Protein AF-A0A7V1HY97-F1 (afdb_monomer_lite)

Radius of gyration: 21.31 Å; chains: 1; bounding box: 61×44×51 Å

Secondary structure (DSSP, 8-state):
-HHHHHHHHHHHHHHHH--TT-HHHHHHHHHHHHHHHHHHHHHHHTTTS--------TTHHHHHHHHIIIIIIIHHHHHHHHHTTS-HHHHHHHHHHHHHHHHHHHHHHT--TTSS-HHHHHHHHHHHHHHHHHHHHHHHHHHHHHHHHHHTT-

Sequence (154 aa):
MGAAILGATFSILNKKWLITGQELKMTYIQLTSVVITISLFFLIFSGIFDLKYQIPHGIDWFYMFVFALFCTVIAYYLYLKAFNHISAFDVSLAFNMEPIYGIIMAALLLKDYKEVSAMVYLGMLFIISLVFLDTYIKFKKSKVKSEADSIDII

Structure (mmCIF, N/CA/C/O backbone):
data_AF-A0A7V1HY97-F1
#
_entry.id   AF-A0A7V1HY97-F1
#
loop_
_atom_site.group_PDB
_atom_site.id
_atom_site.type_symbol
_atom_site.label_atom_id
_atom_site.label_alt_id
_atom_site.label_comp_id
_atom_site.label_asym_id
_atom_site.label_entity_id
_atom_site.label_seq_id
_atom_site.pdbx_PDB_ins_code
_atom_site.Cartn_x
_atom_site.Cartn_y
_atom_site.Cartn_z
_atom_site.occupancy
_atom_site.B_iso_or_equiv
_atom_site.auth_seq_id
_atom_site.auth_comp_id
_atom_site.auth_asym_id
_atom_site.auth_atom_id
_atom_site.pdbx_PDB_model_num
ATOM 1 N N . MET A 1 1 ? 11.287 -0.839 10.428 1.00 74.69 1 MET A N 1
ATOM 2 C CA . MET A 1 1 ? 10.627 -0.448 11.700 1.00 74.69 1 MET A CA 1
ATOM 3 C C . MET A 1 1 ? 9.883 0.884 11.585 1.00 74.69 1 MET A C 1
ATOM 5 O O . MET A 1 1 ? 8.683 0.884 11.816 1.00 74.69 1 MET A O 1
ATOM 9 N N . GLY A 1 2 ? 10.524 1.983 11.155 1.00 78.44 2 GLY A N 1
ATOM 10 C CA . GLY A 1 2 ? 9.867 3.301 11.034 1.00 78.44 2 GLY A CA 1
ATOM 11 C C . GLY A 1 2 ? 8.604 3.334 10.156 1.00 78.44 2 GLY A C 1
ATOM 12 O O . GLY A 1 2 ? 7.586 3.870 10.580 1.00 78.44 2 GLY A O 1
ATOM 13 N N . ALA A 1 3 ? 8.619 2.678 8.988 1.00 78.25 3 ALA A N 1
ATOM 14 C CA . ALA A 1 3 ? 7.451 2.610 8.099 1.00 78.25 3 ALA A CA 1
ATOM 15 C C . ALA A 1 3 ? 6.234 1.904 8.733 1.00 78.25 3 ALA A C 1
ATOM 17 O O . ALA A 1 3 ? 5.105 2.335 8.531 1.00 78.25 3 ALA A O 1
ATOM 18 N N . ALA A 1 4 ? 6.454 0.864 9.546 1.00 79.00 4 ALA A N 1
ATOM 19 C CA . ALA A 1 4 ? 5.372 0.133 10.209 1.00 79.00 4 ALA A CA 1
ATOM 20 C C . ALA A 1 4 ? 4.706 0.973 11.312 1.00 79.00 4 ALA A C 1
ATOM 22 O O . ALA A 1 4 ? 3.484 0.982 11.428 1.00 79.00 4 ALA A O 1
ATOM 23 N N . ILE A 1 5 ? 5.501 1.728 12.080 1.00 81.38 5 ILE A N 1
ATOM 24 C CA . ILE A 1 5 ? 4.996 2.637 13.122 1.00 81.38 5 ILE A CA 1
ATOM 25 C C . ILE A 1 5 ? 4.183 3.768 12.488 1.00 81.38 5 ILE A C 1
ATOM 27 O O . ILE A 1 5 ? 3.074 4.059 12.938 1.00 81.38 5 ILE A O 1
ATOM 31 N N . LEU A 1 6 ? 4.707 4.375 11.420 1.00 81.19 6 LEU A N 1
ATOM 32 C CA . LEU A 1 6 ? 4.010 5.420 10.673 1.00 81.19 6 LEU A CA 1
ATOM 33 C C . LEU A 1 6 ? 2.722 4.889 10.041 1.00 81.19 6 LEU A C 1
ATOM 35 O O . LEU A 1 6 ? 1.678 5.511 10.205 1.00 81.19 6 LEU A O 1
ATOM 39 N N . GLY A 1 7 ? 2.769 3.720 9.397 1.00 78.88 7 GLY A N 1
ATOM 40 C CA . GLY A 1 7 ? 1.602 3.084 8.786 1.00 78.88 7 GLY A CA 1
ATOM 41 C C . GLY A 1 7 ? 0.505 2.766 9.804 1.00 78.88 7 GLY A C 1
ATOM 42 O O . GLY A 1 7 ? -0.653 3.114 9.584 1.00 78.88 7 GLY A O 1
ATOM 43 N N . ALA A 1 8 ? 0.864 2.188 10.955 1.00 78.00 8 ALA A N 1
ATOM 44 C CA . ALA A 1 8 ? -0.083 1.907 12.035 1.00 78.00 8 ALA A CA 1
ATOM 45 C C . ALA A 1 8 ? -0.693 3.191 12.620 1.00 78.00 8 ALA A C 1
ATOM 47 O O . ALA A 1 8 ? -1.907 3.275 12.809 1.00 78.00 8 ALA A O 1
ATOM 48 N N . THR A 1 9 ? 0.134 4.212 12.850 1.00 80.31 9 THR A N 1
ATOM 49 C CA . THR A 1 9 ? -0.306 5.510 13.382 1.00 80.31 9 THR A CA 1
ATOM 50 C C . THR A 1 9 ? -1.238 6.218 12.399 1.00 80.31 9 THR A C 1
ATOM 52 O O . THR A 1 9 ? -2.322 6.654 12.784 1.00 80.31 9 THR A O 1
ATOM 55 N N . PHE A 1 10 ? -0.870 6.258 11.117 1.00 80.12 10 PHE A N 1
ATOM 56 C CA . PHE A 1 10 ? -1.682 6.807 10.030 1.00 80.12 10 PHE A CA 1
ATOM 57 C C . PHE A 1 10 ? -3.022 6.082 9.890 1.00 80.12 10 PHE A C 1
ATOM 59 O O . PHE A 1 10 ? -4.054 6.728 9.768 1.00 80.12 10 PHE A O 1
ATOM 66 N N . SER A 1 11 ? -3.027 4.752 9.983 1.00 74.12 11 SER A N 1
ATOM 67 C CA . SER A 1 11 ? -4.235 3.918 9.993 1.00 74.12 11 SER A CA 1
ATOM 68 C C . SER A 1 11 ? -5.193 4.300 11.136 1.00 74.12 11 SER A C 1
ATOM 70 O O . SER A 1 11 ? -6.380 4.542 10.904 1.00 74.12 11 SER A O 1
ATOM 72 N N . ILE A 1 12 ? -4.679 4.442 12.363 1.00 76.56 12 ILE A N 1
ATOM 73 C CA . ILE A 1 12 ? -5.481 4.824 13.539 1.00 76.56 12 ILE A CA 1
ATOM 74 C C . ILE A 1 12 ? -6.016 6.256 13.401 1.00 76.56 12 ILE A C 1
ATOM 76 O O . ILE A 1 12 ? -7.192 6.510 13.675 1.00 76.56 12 ILE A O 1
ATOM 80 N N . LEU A 1 13 ? -5.172 7.192 12.959 1.00 78.12 13 LEU A N 1
ATOM 81 C CA . LEU A 1 13 ? -5.561 8.580 12.703 1.00 78.12 13 LEU A CA 1
ATOM 82 C C . LEU A 1 13 ? -6.631 8.649 11.619 1.00 78.12 13 LEU A C 1
ATOM 84 O O . LEU A 1 13 ? -7.687 9.225 11.848 1.00 78.12 13 LEU A O 1
ATOM 88 N N . ASN A 1 14 ? -6.431 7.995 10.481 1.00 77.62 14 ASN A N 1
ATOM 89 C CA . ASN A 1 14 ? -7.428 7.972 9.421 1.00 77.62 14 ASN A CA 1
ATOM 90 C C . ASN A 1 14 ? -8.770 7.465 9.932 1.00 77.62 14 ASN A C 1
ATOM 92 O O . ASN A 1 14 ? -9.771 8.124 9.692 1.00 77.62 14 ASN A O 1
ATOM 96 N N . LYS A 1 15 ? -8.801 6.389 10.726 1.00 71.12 15 LYS A N 1
ATOM 97 C CA . LYS A 1 15 ? -10.049 5.879 11.310 1.00 71.12 15 LYS A CA 1
ATOM 98 C C . LYS A 1 15 ? -10.747 6.878 12.242 1.00 71.12 15 LYS A C 1
ATOM 100 O O . LYS A 1 15 ? -11.970 6.911 12.284 1.00 71.12 15 LYS A O 1
ATOM 105 N N . LYS A 1 16 ? -9.991 7.687 12.990 1.00 71.38 16 LYS A N 1
ATOM 106 C CA . LYS A 1 16 ? -10.543 8.714 13.893 1.00 71.38 16 LYS A CA 1
ATOM 107 C C . LYS A 1 16 ? -11.083 9.935 13.138 1.00 71.38 16 LYS A C 1
ATOM 109 O O . LYS A 1 16 ? -12.039 10.551 13.595 1.00 71.38 16 LYS A O 1
ATOM 114 N N . TRP A 1 17 ? -10.449 10.301 12.027 1.00 69.62 17 TRP A N 1
ATOM 115 C CA . TRP A 1 17 ? -10.771 11.504 11.249 1.00 69.62 17 TRP A CA 1
ATOM 116 C C . TRP A 1 17 ? -11.662 11.216 10.028 1.00 69.62 17 TRP A C 1
ATOM 118 O O . TRP A 1 17 ? -12.133 12.149 9.378 1.00 69.62 17 TRP A O 1
ATOM 128 N N . LEU A 1 18 ? -11.923 9.942 9.722 1.00 69.75 18 LEU A N 1
ATOM 129 C CA . LEU A 1 18 ? -12.904 9.520 8.727 1.00 69.75 18 LEU A CA 1
ATOM 130 C C . LEU A 1 18 ? -14.316 9.791 9.253 1.00 69.75 18 LEU A C 1
ATOM 132 O O . LEU A 1 18 ? -14.872 9.040 10.049 1.00 69.75 18 LEU A O 1
ATOM 136 N N . ILE A 1 19 ? -14.897 10.893 8.783 1.00 64.06 19 ILE A N 1
ATOM 137 C CA . ILE A 1 19 ? -16.316 11.196 8.959 1.00 64.06 19 ILE A CA 1
ATOM 138 C C . ILE A 1 19 ? -17.078 10.446 7.864 1.00 64.06 19 ILE A C 1
ATOM 140 O O . ILE A 1 19 ? -16.911 10.737 6.675 1.00 64.06 19 ILE A O 1
ATOM 144 N N . THR A 1 20 ? -17.906 9.482 8.266 1.00 64.25 20 THR A N 1
ATOM 145 C CA . THR A 1 20 ? -18.764 8.695 7.371 1.00 64.25 20 THR A CA 1
ATOM 146 C C . THR A 1 20 ? -19.596 9.621 6.474 1.00 64.25 20 THR A C 1
ATOM 148 O O . THR A 1 20 ? -20.289 10.510 6.970 1.00 64.25 20 THR A O 1
ATOM 151 N N . GLY A 1 21 ? -19.510 9.443 5.154 1.00 66.81 21 GLY A N 1
ATOM 152 C CA . GLY A 1 21 ? -20.178 10.269 4.140 1.00 66.81 21 GLY A CA 1
ATOM 153 C C . GLY A 1 21 ? -19.318 11.369 3.496 1.00 66.81 21 GLY A C 1
ATOM 154 O O . GLY A 1 21 ? -19.798 12.050 2.589 1.00 66.81 21 GLY A O 1
ATOM 155 N N . GLN A 1 22 ? -18.063 11.569 3.923 1.00 78.50 22 GLN A N 1
ATOM 156 C CA . GLN A 1 22 ? -17.116 12.513 3.295 1.00 78.50 22 GLN A CA 1
ATOM 157 C C . GLN A 1 22 ? -15.810 11.850 2.811 1.00 78.50 22 GLN A C 1
ATOM 159 O O . GLN A 1 22 ? -14.795 12.524 2.617 1.00 78.50 22 GLN A O 1
ATOM 164 N N . GLU A 1 23 ? -15.823 10.542 2.556 1.00 79.06 23 GLU A N 1
ATOM 165 C CA . GLU A 1 23 ? -14.648 9.737 2.182 1.00 79.06 23 GLU A CA 1
ATOM 166 C C . GLU A 1 23 ? -13.965 10.260 0.909 1.00 79.06 23 GLU A C 1
ATOM 168 O O . GLU A 1 23 ? -12.738 10.263 0.799 1.00 79.06 23 GLU A O 1
ATOM 173 N N . LEU A 1 24 ? -14.759 10.767 -0.039 1.00 81.44 24 LEU A N 1
ATOM 174 C CA . LEU A 1 24 ? -14.256 11.346 -1.285 1.00 81.44 24 LEU A CA 1
ATOM 175 C C . LEU A 1 24 ? -13.445 12.631 -1.036 1.00 81.44 24 LEU A C 1
ATOM 177 O O . LEU A 1 24 ? -12.387 12.820 -1.635 1.00 81.44 24 LEU A O 1
ATOM 181 N N . LYS A 1 25 ? -13.896 13.491 -0.109 1.00 83.75 25 LYS A N 1
ATOM 182 C CA . LYS A 1 25 ? -13.167 14.715 0.267 1.00 83.75 25 LYS A CA 1
ATOM 183 C C . LYS A 1 25 ? -11.851 14.374 0.961 1.00 83.75 25 LYS A C 1
ATOM 185 O O . LYS A 1 25 ? -10.828 14.981 0.659 1.00 83.75 25 LYS A O 1
ATOM 190 N N . MET A 1 26 ? -11.865 13.374 1.841 1.00 83.81 26 MET A N 1
ATOM 191 C CA . MET A 1 26 ? -10.658 12.912 2.529 1.00 83.81 26 MET A CA 1
ATOM 192 C C . MET A 1 26 ? -9.638 12.322 1.546 1.00 83.81 26 MET A C 1
ATOM 194 O O . MET A 1 26 ? -8.460 12.670 1.598 1.00 83.81 26 MET A O 1
ATOM 198 N N . THR A 1 27 ? -10.105 11.507 0.595 1.00 86.38 27 THR A N 1
ATOM 199 C CA . THR A 1 27 ? -9.275 10.948 -0.486 1.00 86.38 27 THR A CA 1
ATOM 200 C C . THR A 1 27 ? -8.594 12.058 -1.289 1.00 86.38 27 THR A C 1
ATOM 202 O O . THR A 1 27 ? -7.383 12.015 -1.498 1.00 86.38 27 THR A O 1
ATOM 205 N N . TYR A 1 28 ? -9.346 13.091 -1.683 1.00 88.19 28 TYR A N 1
ATOM 206 C CA . TYR A 1 28 ? -8.809 14.228 -2.433 1.00 88.19 28 TYR A CA 1
ATOM 207 C C . TYR A 1 28 ? -7.708 14.973 -1.664 1.00 88.19 28 TYR A C 1
ATOM 209 O O . TYR A 1 28 ? -6.640 15.245 -2.216 1.00 88.19 28 TYR A O 1
ATOM 217 N N . ILE A 1 29 ? -7.939 15.268 -0.380 1.00 90.06 29 ILE A N 1
ATOM 218 C CA . ILE A 1 29 ? -6.962 15.965 0.471 1.00 90.06 29 ILE A CA 1
ATOM 219 C C . ILE A 1 29 ? -5.689 15.126 0.629 1.00 90.06 29 ILE A C 1
ATOM 221 O O . ILE A 1 29 ? -4.585 15.652 0.489 1.00 90.06 29 ILE A O 1
ATOM 225 N N . GLN A 1 30 ? -5.824 13.823 0.879 1.00 89.25 30 GLN A N 1
ATOM 226 C CA . GLN A 1 30 ? -4.676 12.940 1.081 1.00 89.25 30 GLN A CA 1
ATOM 227 C C . GLN A 1 30 ? -3.843 12.770 -0.189 1.00 89.25 30 GLN A C 1
ATOM 229 O O . GLN A 1 30 ? -2.625 12.920 -0.129 1.00 89.25 30 GLN A O 1
ATOM 234 N N . LEU A 1 31 ? -4.474 12.532 -1.341 1.00 91.12 31 LEU A N 1
ATOM 235 C CA . LEU A 1 31 ? -3.751 12.401 -2.609 1.00 91.12 31 LEU A CA 1
ATOM 236 C C . LEU A 1 31 ? -3.065 13.715 -3.008 1.00 91.12 31 LEU A C 1
ATOM 238 O O . LEU A 1 31 ? -1.918 13.696 -3.446 1.00 91.12 31 LEU A O 1
ATOM 242 N N . THR A 1 32 ? -3.710 14.861 -2.774 1.00 91.62 32 THR A N 1
ATOM 243 C CA . THR A 1 32 ? -3.092 16.175 -3.024 1.00 91.62 32 THR A CA 1
ATOM 244 C C . THR A 1 32 ? -1.895 16.408 -2.100 1.00 91.62 32 THR A C 1
ATOM 246 O O . THR A 1 32 ? -0.843 16.858 -2.554 1.00 91.62 32 THR A O 1
ATOM 249 N N . SER A 1 33 ? -2.009 16.043 -0.818 1.00 91.62 33 SER A N 1
ATOM 250 C CA . SER A 1 33 ? -0.887 16.106 0.125 1.00 91.62 33 SER A CA 1
ATOM 251 C C . SER A 1 33 ? 0.277 15.225 -0.322 1.00 91.62 33 SER A C 1
ATOM 253 O O . SER A 1 33 ? 1.420 15.661 -0.236 1.00 91.62 33 SER A O 1
ATOM 255 N N . VAL A 1 34 ? 0.006 14.013 -0.818 1.00 92.12 34 VAL A N 1
ATOM 256 C CA . VAL A 1 34 ? 1.040 13.101 -1.331 1.00 92.12 34 VAL A CA 1
ATOM 257 C C . VAL A 1 34 ? 1.789 13.733 -2.502 1.00 92.12 34 VAL A C 1
ATOM 259 O O . VAL A 1 34 ? 3.019 13.733 -2.491 1.00 92.12 34 VAL A O 1
ATOM 262 N N . VAL A 1 35 ? 1.077 14.330 -3.465 1.00 93.12 35 VAL A N 1
ATOM 263 C CA . VAL A 1 35 ? 1.700 15.030 -4.601 1.00 93.12 35 VAL A CA 1
ATOM 264 C C . VAL A 1 35 ? 2.609 16.155 -4.108 1.00 93.12 35 VAL A C 1
ATOM 266 O O . VAL A 1 35 ? 3.775 16.200 -4.485 1.00 93.12 35 VAL A O 1
ATOM 269 N N . ILE A 1 36 ? 2.121 17.014 -3.209 1.00 95.06 36 ILE A N 1
ATOM 270 C CA . ILE A 1 36 ? 2.901 18.140 -2.672 1.00 95.06 36 ILE A CA 1
ATOM 271 C C . ILE A 1 36 ? 4.154 17.646 -1.939 1.00 95.06 36 ILE A C 1
ATOM 273 O O . ILE A 1 36 ? 5.253 18.144 -2.186 1.00 95.06 36 ILE A O 1
ATOM 277 N N . THR A 1 37 ? 4.011 16.662 -1.048 1.00 93.94 37 THR A N 1
ATOM 278 C CA . THR A 1 37 ? 5.131 16.137 -0.258 1.00 93.94 37 THR A CA 1
ATOM 279 C C . THR A 1 37 ? 6.176 15.453 -1.139 1.00 93.94 37 THR A C 1
ATOM 281 O O . THR A 1 37 ? 7.367 15.695 -0.948 1.00 93.94 37 THR A O 1
ATOM 284 N N . ILE A 1 38 ? 5.761 14.647 -2.122 1.00 91.44 38 ILE A N 1
ATOM 285 C CA . ILE A 1 38 ? 6.683 13.980 -3.056 1.00 91.44 38 ILE A CA 1
ATOM 286 C C . ILE A 1 38 ? 7.391 15.005 -3.945 1.00 91.44 38 ILE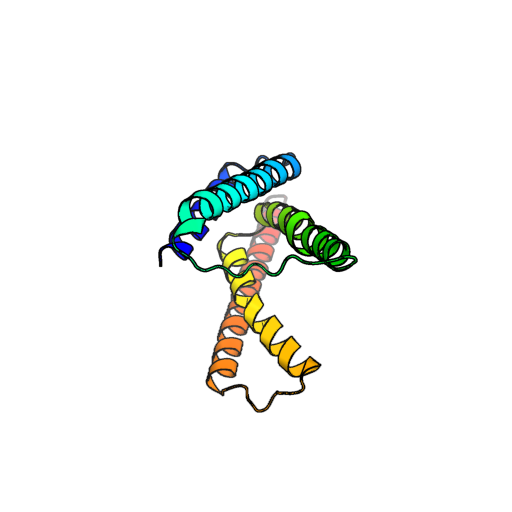 A C 1
ATOM 288 O O . ILE A 1 38 ? 8.612 14.935 -4.094 1.00 91.44 38 ILE A O 1
ATOM 292 N N . SER A 1 39 ? 6.666 15.981 -4.499 1.00 91.50 39 SER A N 1
ATOM 293 C CA . SER A 1 39 ? 7.264 17.042 -5.316 1.00 91.50 39 SER A CA 1
ATOM 294 C C . SER A 1 39 ? 8.288 17.859 -4.528 1.00 91.50 39 SER A C 1
ATOM 296 O O . SER A 1 39 ? 9.374 18.132 -5.037 1.00 91.50 39 SER A O 1
ATOM 298 N N . LEU A 1 40 ? 7.986 18.205 -3.273 1.00 93.62 40 LEU A N 1
ATOM 299 C CA . LEU A 1 40 ? 8.910 18.938 -2.409 1.00 93.62 40 LEU A CA 1
ATOM 300 C C . LEU A 1 40 ? 10.146 18.102 -2.045 1.00 93.62 40 LEU A C 1
ATOM 302 O O . LEU A 1 40 ? 11.260 18.621 -2.051 1.00 93.62 40 LEU A O 1
ATOM 306 N N . PHE A 1 41 ? 9.965 16.809 -1.766 1.00 90.81 41 PHE A N 1
ATOM 307 C CA . PHE A 1 41 ? 11.071 15.891 -1.499 1.00 90.81 41 PHE A CA 1
ATOM 308 C C . PHE A 1 41 ? 12.030 15.819 -2.693 1.00 90.81 41 PHE A C 1
ATOM 310 O O . PHE A 1 41 ? 13.232 16.025 -2.534 1.00 90.81 41 PHE A O 1
ATOM 317 N N . PHE A 1 42 ? 11.508 15.614 -3.903 1.00 86.44 42 PHE A N 1
ATOM 318 C CA . PHE A 1 42 ? 12.345 15.599 -5.101 1.00 86.44 42 PHE A CA 1
ATOM 319 C C . PHE A 1 42 ? 13.033 16.938 -5.355 1.00 86.44 42 PHE A C 1
ATOM 321 O O . PHE A 1 42 ? 14.205 16.944 -5.719 1.00 86.44 42 PHE A O 1
ATOM 328 N N . LEU A 1 43 ? 12.358 18.065 -5.114 1.00 87.62 43 LEU A N 1
ATOM 329 C CA . LEU A 1 43 ? 12.961 19.388 -5.271 1.00 87.62 43 LEU A CA 1
ATOM 330 C C . LEU A 1 43 ? 14.196 19.559 -4.370 1.00 87.62 43 LEU A C 1
ATOM 332 O O . LEU A 1 43 ? 15.250 19.961 -4.857 1.00 87.62 43 LEU A O 1
ATOM 336 N N . ILE A 1 44 ? 14.087 19.202 -3.087 1.00 89.94 44 ILE A N 1
ATOM 337 C CA . ILE A 1 44 ? 15.161 19.368 -2.090 1.00 89.94 44 ILE A CA 1
ATOM 338 C C . ILE A 1 44 ? 16.336 18.413 -2.350 1.00 89.94 44 ILE A C 1
ATOM 340 O O . ILE A 1 44 ? 17.492 18.796 -2.180 1.00 89.94 44 ILE A O 1
ATOM 344 N N . PHE A 1 45 ? 16.057 17.177 -2.767 1.00 86.62 45 PHE A N 1
ATOM 345 C CA . PHE A 1 45 ? 17.073 16.128 -2.909 1.00 86.62 45 PHE A CA 1
ATOM 346 C C . PHE A 1 45 ? 17.591 15.938 -4.345 1.00 86.62 45 PHE A C 1
ATOM 348 O O . PHE A 1 45 ? 18.505 15.142 -4.561 1.00 86.62 45 PHE A O 1
ATOM 355 N N . SER A 1 46 ? 17.064 16.686 -5.320 1.00 80.12 46 SER A N 1
ATOM 356 C CA . SER A 1 46 ? 17.440 16.601 -6.742 1.00 80.12 46 SER A CA 1
ATOM 357 C C . SER A 1 46 ? 18.942 16.755 -7.012 1.00 80.12 46 SER A C 1
ATOM 359 O O . SER A 1 46 ? 19.447 16.135 -7.939 1.00 80.12 46 SER A O 1
ATOM 361 N N . GLY A 1 47 ? 19.667 17.533 -6.201 1.00 76.81 47 GLY A N 1
ATOM 362 C CA . GLY A 1 47 ? 21.114 17.741 -6.352 1.00 76.81 47 GLY A CA 1
ATOM 363 C C . GLY A 1 47 ? 22.006 16.653 -5.740 1.00 76.81 47 GLY A C 1
ATOM 364 O O . GLY A 1 47 ? 23.213 16.675 -5.955 1.00 76.81 47 GLY A O 1
ATOM 365 N N . ILE A 1 48 ? 21.441 15.723 -4.961 1.00 80.44 48 ILE A N 1
ATOM 366 C CA . ILE A 1 48 ? 22.193 14.659 -4.266 1.00 80.44 48 ILE A CA 1
ATOM 367 C C . ILE A 1 48 ? 22.160 13.350 -5.066 1.00 80.44 48 ILE A C 1
ATOM 369 O O . ILE A 1 48 ? 23.090 12.548 -4.989 1.00 80.44 48 ILE A O 1
ATOM 373 N N . PHE A 1 49 ? 21.100 13.130 -5.844 1.00 75.12 49 PHE A N 1
ATOM 374 C CA . PHE A 1 49 ? 20.910 11.917 -6.628 1.00 75.12 49 PHE A CA 1
ATOM 375 C C . PHE A 1 49 ? 21.117 12.212 -8.118 1.00 75.12 49 PHE A C 1
ATOM 377 O O . PHE A 1 49 ? 20.403 13.034 -8.685 1.00 75.12 49 PHE A O 1
ATOM 384 N N . ASP A 1 50 ? 22.056 11.510 -8.764 1.00 71.06 50 ASP A N 1
ATOM 385 C CA . ASP A 1 50 ? 22.246 11.559 -10.223 1.00 71.06 50 ASP A CA 1
ATOM 386 C C . ASP A 1 50 ? 21.124 10.771 -10.920 1.00 71.06 50 ASP A C 1
ATOM 388 O O . ASP A 1 50 ? 21.270 9.624 -11.350 1.00 71.06 50 ASP A O 1
ATOM 392 N N . LEU A 1 51 ? 19.929 11.359 -10.914 1.00 69.38 51 LEU A N 1
ATOM 393 C CA . LEU A 1 51 ? 18.728 10.755 -11.465 1.00 69.38 51 LEU A CA 1
ATOM 394 C C . LEU A 1 51 ? 18.657 11.074 -12.954 1.00 69.38 51 LEU A C 1
ATOM 396 O O . LEU A 1 51 ? 18.212 12.145 -13.369 1.00 69.38 51 LEU A O 1
ATOM 400 N N . LYS A 1 52 ? 19.054 10.104 -13.779 1.00 76.44 52 LYS A N 1
ATOM 401 C CA . LYS A 1 52 ? 18.735 10.115 -15.209 1.00 76.44 52 LYS A CA 1
ATOM 402 C C . LYS A 1 52 ? 17.241 9.864 -15.391 1.00 76.44 52 LYS A C 1
ATOM 404 O O . LYS A 1 52 ? 16.799 8.723 -15.496 1.00 76.44 52 LYS A O 1
ATOM 409 N N . TYR A 1 53 ? 16.462 10.939 -15.420 1.00 71.44 53 TYR A N 1
ATOM 410 C CA . TYR A 1 53 ? 15.039 10.865 -15.726 1.00 71.44 53 TYR A CA 1
ATOM 411 C C . TYR A 1 53 ? 14.836 10.518 -17.199 1.00 71.44 53 TYR A C 1
ATOM 413 O O . TYR A 1 53 ? 15.128 11.319 -18.086 1.00 71.44 53 TYR A O 1
ATOM 421 N N . GLN A 1 54 ? 14.297 9.331 -17.462 1.00 78.44 54 GLN A N 1
ATOM 422 C CA . GLN A 1 54 ? 13.668 9.053 -18.746 1.00 78.44 54 GLN A CA 1
ATOM 423 C C . GLN A 1 54 ? 12.255 9.625 -18.709 1.00 78.44 54 GLN A C 1
ATOM 425 O O . GLN A 1 54 ? 11.401 9.153 -17.960 1.00 78.44 54 GLN A O 1
ATOM 430 N N . ILE A 1 55 ? 12.033 10.682 -19.486 1.00 82.81 55 ILE A N 1
ATOM 431 C CA . ILE A 1 55 ? 10.721 11.308 -19.603 1.00 82.81 55 ILE A CA 1
ATOM 432 C C . ILE A 1 55 ? 9.872 10.407 -20.514 1.00 82.81 55 ILE A C 1
ATOM 434 O O . ILE A 1 55 ? 10.304 10.117 -21.630 1.00 82.81 55 ILE A O 1
ATOM 438 N N . PRO A 1 56 ? 8.696 9.934 -20.066 1.00 82.88 56 PRO A N 1
ATOM 439 C CA . PRO A 1 56 ? 7.797 9.172 -20.925 1.00 82.88 56 PRO A CA 1
ATOM 440 C C . PRO A 1 56 ? 7.354 10.030 -22.118 1.00 82.88 56 PRO A C 1
ATOM 442 O O . PRO A 1 56 ? 7.148 11.241 -21.985 1.00 82.88 56 PRO A O 1
ATOM 445 N N . HIS A 1 57 ? 7.199 9.422 -23.294 1.00 87.56 57 HIS A N 1
ATOM 446 C CA . HIS A 1 57 ? 6.889 10.140 -24.532 1.00 87.56 57 HIS A CA 1
ATOM 447 C C . HIS A 1 57 ? 5.629 9.585 -25.207 1.00 87.56 57 HIS A C 1
ATOM 449 O O . HIS A 1 57 ? 5.386 8.383 -25.243 1.00 87.56 57 HIS A O 1
ATOM 455 N N . GLY A 1 58 ? 4.813 10.476 -25.779 1.00 90.44 58 GLY A N 1
ATOM 456 C CA . GLY A 1 58 ? 3.637 10.091 -26.562 1.00 90.44 58 GLY A CA 1
ATOM 457 C C . GLY A 1 58 ? 2.572 9.362 -25.738 1.00 90.44 58 GLY A C 1
ATOM 458 O O . GLY A 1 58 ? 2.010 9.932 -24.803 1.00 90.44 58 GLY A O 1
ATOM 459 N N . ILE A 1 59 ? 2.271 8.115 -26.112 1.00 92.62 59 ILE A N 1
ATOM 460 C CA . ILE A 1 59 ? 1.157 7.333 -25.552 1.00 92.62 59 ILE A CA 1
ATOM 461 C C . ILE A 1 59 ? 1.416 6.807 -24.134 1.00 92.62 59 ILE A C 1
ATOM 463 O O . ILE A 1 59 ? 0.469 6.473 -23.424 1.00 92.62 59 ILE A O 1
ATOM 467 N N . ASP A 1 60 ? 2.670 6.803 -23.683 1.00 89.44 60 ASP A N 1
ATOM 468 C CA . ASP A 1 60 ? 3.032 6.380 -22.327 1.00 89.44 60 ASP A CA 1
ATOM 469 C C . ASP A 1 60 ? 2.331 7.234 -21.263 1.00 89.44 60 ASP A C 1
ATOM 471 O O . ASP A 1 60 ? 1.871 6.716 -20.246 1.00 89.44 60 ASP A O 1
ATOM 475 N N . TRP A 1 61 ? 2.139 8.529 -21.540 1.00 91.56 61 TRP A N 1
ATOM 476 C CA . TRP A 1 61 ? 1.366 9.427 -20.679 1.00 91.56 61 TRP A CA 1
ATOM 477 C C . TRP A 1 61 ? -0.084 8.982 -20.515 1.00 91.56 61 TRP A C 1
ATOM 479 O O . TRP A 1 61 ? -0.639 9.083 -19.420 1.00 91.56 61 TRP A O 1
ATOM 489 N N . PHE A 1 62 ? -0.696 8.464 -21.580 1.00 92.56 62 PHE A N 1
ATOM 490 C CA . PHE A 1 62 ? -2.063 7.962 -21.523 1.00 92.56 62 PHE A CA 1
ATOM 491 C C . PHE A 1 62 ? -2.146 6.693 -20.669 1.00 92.56 62 PHE A C 1
ATOM 493 O O . PHE A 1 62 ? -2.993 6.615 -19.779 1.00 92.56 62 PHE A O 1
ATOM 500 N N . TYR A 1 63 ? -1.239 5.732 -20.869 1.00 91.81 63 TYR A N 1
ATOM 501 C CA . TYR A 1 63 ? -1.202 4.518 -20.048 1.00 91.81 63 TYR A CA 1
ATOM 502 C C . TYR A 1 63 ? -0.936 4.823 -18.572 1.00 91.81 63 TYR A C 1
ATOM 504 O O . TYR A 1 63 ? -1.627 4.280 -17.710 1.00 91.81 63 TYR A O 1
ATOM 512 N N . MET A 1 64 ? -0.004 5.732 -18.267 1.00 90.75 64 MET A N 1
ATOM 513 C CA . MET A 1 64 ? 0.256 6.169 -16.893 1.00 90.75 64 MET A CA 1
ATOM 514 C C . MET A 1 64 ? -0.962 6.848 -16.272 1.00 90.75 64 MET A C 1
ATOM 516 O O . MET A 1 64 ? -1.275 6.581 -15.115 1.00 90.75 64 MET A O 1
ATOM 520 N N . PHE A 1 65 ? -1.673 7.688 -17.026 1.00 91.50 65 PHE A N 1
ATOM 521 C CA . PHE A 1 65 ? -2.877 8.355 -16.536 1.00 91.50 65 PHE A CA 1
ATOM 522 C C . PHE A 1 65 ? -3.990 7.357 -16.204 1.00 91.50 65 PHE A C 1
ATOM 524 O O . PHE A 1 65 ? -4.567 7.409 -15.116 1.00 91.50 65 PHE A O 1
ATOM 531 N N . VAL A 1 66 ? -4.255 6.409 -17.107 1.00 94.31 66 VAL A N 1
ATOM 532 C CA . VAL A 1 66 ? -5.237 5.342 -16.877 1.00 94.31 66 VAL A CA 1
ATOM 533 C C . VAL A 1 66 ? -4.823 4.501 -15.668 1.00 94.3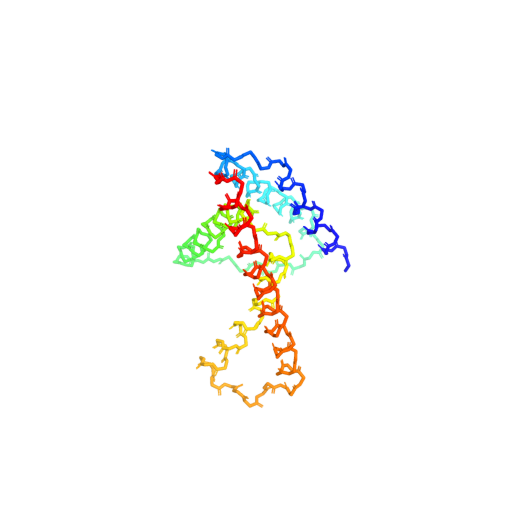1 66 VAL A C 1
ATOM 535 O O . VAL A 1 66 ? -5.625 4.303 -14.757 1.00 94.31 66 VAL A O 1
ATOM 538 N N . PHE A 1 67 ? -3.566 4.063 -15.598 1.00 91.06 67 PHE A N 1
ATOM 539 C CA . PHE A 1 67 ? -3.080 3.255 -14.482 1.00 91.06 67 PHE A CA 1
ATOM 540 C C . PHE A 1 67 ? -3.153 4.009 -13.149 1.00 91.06 67 PHE A C 1
ATOM 542 O O . PHE A 1 67 ? -3.645 3.457 -12.172 1.00 91.06 67 PHE A O 1
ATOM 549 N N . ALA A 1 68 ? -2.760 5.283 -13.103 1.00 91.62 68 ALA A N 1
ATOM 550 C CA . ALA A 1 68 ? -2.837 6.107 -11.897 1.00 91.62 68 ALA A CA 1
ATOM 551 C C . ALA A 1 68 ? -4.286 6.304 -11.420 1.00 91.62 68 ALA A C 1
ATOM 553 O O . ALA A 1 68 ? -4.572 6.208 -10.225 1.00 91.62 68 ALA A O 1
ATOM 554 N N . LEU A 1 69 ? -5.233 6.526 -12.332 1.00 91.31 69 LEU A N 1
ATOM 555 C CA . LEU A 1 69 ? -6.643 6.641 -11.959 1.00 91.31 69 LEU A CA 1
ATOM 556 C C . LEU A 1 69 ? -7.194 5.331 -11.390 1.00 91.31 69 LEU A C 1
ATOM 558 O O . LEU A 1 69 ? -7.777 5.332 -10.304 1.00 91.31 69 LEU A O 1
ATOM 562 N N . PHE A 1 70 ? -6.996 4.218 -12.095 1.00 92.88 70 PHE A N 1
ATOM 563 C CA . PHE A 1 70 ? -7.542 2.924 -11.686 1.00 92.88 70 PHE A CA 1
ATOM 564 C C . PHE A 1 70 ? -6.835 2.351 -10.451 1.00 92.88 70 PHE A C 1
ATOM 566 O O . PHE A 1 70 ? -7.495 1.938 -9.498 1.00 92.88 70 PHE A O 1
ATOM 573 N N . CYS A 1 71 ? -5.503 2.348 -10.447 1.00 88.88 71 CYS A N 1
ATOM 574 C CA . CYS A 1 71 ? -4.688 1.730 -9.405 1.00 88.88 71 CYS A CA 1
ATOM 575 C C . CYS A 1 71 ? -4.502 2.630 -8.178 1.00 88.88 71 CYS A C 1
ATOM 577 O O . CYS A 1 71 ? -4.387 2.116 -7.071 1.00 88.88 71 CYS A O 1
ATOM 579 N N . THR A 1 72 ? -4.496 3.959 -8.328 1.00 90.25 72 THR A N 1
ATOM 580 C CA . THR A 1 72 ? -4.297 4.872 -7.192 1.00 90.25 72 THR A CA 1
ATOM 581 C C . THR A 1 72 ? -5.607 5.500 -6.745 1.00 90.25 72 THR A C 1
ATOM 583 O O . THR A 1 72 ? -6.036 5.257 -5.624 1.00 90.25 72 THR A O 1
ATOM 586 N N . VAL A 1 73 ? -6.280 6.283 -7.592 1.00 90.38 73 VAL A N 1
ATOM 587 C CA . VAL A 1 73 ? -7.434 7.088 -7.145 1.00 90.38 73 VAL A CA 1
ATOM 588 C C . VAL A 1 73 ? -8.618 6.205 -6.747 1.00 90.38 73 VAL A C 1
ATOM 590 O O . VAL A 1 73 ? -9.138 6.328 -5.636 1.00 90.38 73 VAL A O 1
ATOM 593 N N . ILE A 1 74 ? -9.033 5.296 -7.633 1.00 90.19 74 ILE A N 1
ATOM 594 C CA . ILE A 1 74 ? -10.199 4.433 -7.404 1.00 90.19 74 ILE A CA 1
ATOM 595 C C . ILE A 1 74 ? -9.907 3.416 -6.302 1.00 90.19 74 ILE A C 1
ATOM 597 O O . ILE A 1 74 ? -10.697 3.295 -5.364 1.00 90.19 74 ILE A O 1
ATOM 601 N N . ALA A 1 75 ? -8.774 2.712 -6.382 1.00 89.25 75 ALA A N 1
ATOM 602 C CA . ALA A 1 75 ? -8.411 1.715 -5.379 1.00 89.25 75 ALA A CA 1
ATOM 603 C C . ALA A 1 75 ? -8.265 2.334 -3.982 1.00 89.25 75 ALA A C 1
ATOM 605 O O . ALA A 1 75 ? -8.750 1.755 -3.013 1.00 89.25 75 ALA A O 1
ATOM 606 N N . TYR A 1 76 ? -7.674 3.529 -3.868 1.00 87.19 76 TYR A N 1
ATOM 607 C CA . TYR A 1 76 ? -7.514 4.201 -2.581 1.00 87.19 76 TYR A CA 1
ATOM 608 C C . TYR A 1 76 ? -8.841 4.705 -2.002 1.00 87.19 76 TYR A C 1
ATOM 610 O O . TYR A 1 76 ? -9.092 4.548 -0.806 1.00 87.19 76 TYR A O 1
ATOM 618 N N . TYR A 1 77 ? -9.731 5.245 -2.840 1.00 86.94 77 TYR A N 1
ATOM 619 C CA . TYR A 1 77 ? -11.090 5.593 -2.416 1.00 86.94 77 TYR A CA 1
ATOM 620 C C . TYR A 1 77 ? -11.841 4.363 -1.886 1.00 86.94 77 TYR A C 1
ATOM 622 O O . TYR A 1 77 ? -12.452 4.410 -0.815 1.00 86.94 77 TYR A O 1
ATOM 630 N N . LEU A 1 78 ? -11.767 3.243 -2.612 1.00 85.94 78 LEU A N 1
ATOM 631 C CA . LEU A 1 78 ? -12.412 1.994 -2.215 1.00 85.94 78 LEU A CA 1
ATOM 632 C C . LEU A 1 78 ? -11.789 1.418 -0.939 1.00 85.94 78 LEU A C 1
ATOM 634 O O . LEU A 1 78 ? -12.517 0.950 -0.066 1.00 85.94 78 LEU A O 1
ATOM 638 N N . TYR A 1 79 ? -10.466 1.520 -0.806 1.00 84.00 79 TYR A N 1
ATOM 639 C CA . TYR A 1 79 ? -9.731 1.177 0.403 1.00 84.00 79 TYR A CA 1
ATOM 640 C C . TYR A 1 79 ? -10.241 1.980 1.598 1.00 84.00 79 TYR A C 1
ATOM 642 O O . TYR A 1 79 ? -10.666 1.369 2.570 1.00 84.00 79 TYR A O 1
ATOM 650 N N . LEU A 1 80 ? -10.296 3.316 1.524 1.00 81.56 80 LEU A N 1
ATOM 651 C CA . LEU A 1 80 ? -10.792 4.160 2.622 1.00 81.56 80 LEU A CA 1
ATOM 652 C C . LEU A 1 80 ? -12.256 3.868 2.965 1.00 81.56 80 LEU A C 1
ATOM 654 O O . LEU A 1 80 ? -12.625 3.850 4.139 1.00 81.56 80 LEU A O 1
ATOM 658 N N . LYS A 1 81 ? -13.084 3.588 1.954 1.00 81.25 81 LYS A N 1
ATOM 659 C CA . LYS A 1 81 ? -14.477 3.182 2.155 1.00 81.25 81 LYS A CA 1
ATOM 660 C C . LYS A 1 81 ? -14.577 1.838 2.880 1.00 81.25 81 LYS A C 1
ATOM 662 O O . LYS A 1 81 ? -15.360 1.707 3.816 1.00 81.25 81 LYS A O 1
ATOM 667 N N . ALA A 1 82 ? -13.776 0.850 2.481 1.00 78.62 82 ALA A N 1
ATOM 668 C CA . ALA A 1 82 ? -13.726 -0.457 3.130 1.00 78.62 82 ALA A CA 1
ATOM 669 C C . ALA A 1 82 ? -13.162 -0.360 4.552 1.00 78.62 82 ALA A C 1
ATOM 671 O O . ALA A 1 82 ? -13.667 -1.022 5.455 1.00 78.62 82 ALA A O 1
ATOM 672 N N . PHE A 1 83 ? -12.177 0.514 4.764 1.00 72.00 83 PHE A N 1
ATOM 673 C CA . PHE A 1 83 ? -11.489 0.745 6.032 1.00 72.00 83 PHE A CA 1
ATOM 674 C C . PHE A 1 83 ? -12.436 1.120 7.184 1.00 72.00 83 PHE A C 1
ATOM 676 O O . PHE A 1 83 ? -12.174 0.777 8.337 1.00 72.00 83 PHE A O 1
ATOM 683 N N . ASN A 1 84 ? -13.572 1.761 6.883 1.00 68.19 84 ASN A N 1
ATOM 684 C CA . ASN A 1 84 ? -14.622 2.058 7.865 1.00 68.19 84 ASN A CA 1
ATOM 685 C C . ASN A 1 84 ? -15.379 0.814 8.362 1.00 68.19 84 ASN A C 1
ATOM 687 O O . ASN A 1 84 ? -15.966 0.848 9.443 1.00 68.19 84 ASN A O 1
ATOM 691 N N . HIS A 1 85 ? -15.364 -0.282 7.605 1.00 70.31 85 HIS A N 1
ATOM 692 C CA . HIS A 1 85 ? -16.140 -1.493 7.885 1.00 70.31 85 HIS A CA 1
ATOM 693 C C . HIS A 1 85 ? -15.296 -2.679 8.369 1.00 70.31 85 HIS A C 1
ATOM 695 O O . HIS A 1 85 ? -15.857 -3.656 8.861 1.00 70.31 85 HIS A O 1
ATOM 701 N N . ILE A 1 86 ? -13.967 -2.600 8.265 1.00 73.25 86 ILE A N 1
ATOM 702 C CA . ILE A 1 86 ? -13.044 -3.684 8.633 1.00 73.25 86 ILE A CA 1
ATOM 703 C C . ILE A 1 86 ? -12.132 -3.289 9.802 1.00 73.25 86 ILE A C 1
ATOM 705 O O . ILE A 1 86 ? -11.907 -2.110 10.100 1.00 73.25 86 ILE A O 1
ATOM 709 N N . SER A 1 87 ? -11.641 -4.285 10.543 1.00 74.19 87 SER A N 1
ATOM 710 C CA . SER A 1 87 ? -10.737 -4.040 11.671 1.00 74.19 87 SER A CA 1
ATOM 711 C C . SER A 1 87 ? -9.315 -3.711 11.181 1.00 74.19 87 SER A C 1
ATOM 713 O O . SER A 1 87 ? -8.927 -4.097 10.082 1.00 74.19 87 SER A O 1
ATOM 715 N N . ALA A 1 88 ? -8.507 -3.019 11.996 1.00 69.94 88 ALA A N 1
ATOM 716 C CA . ALA A 1 88 ? -7.115 -2.709 11.637 1.00 69.94 88 ALA A CA 1
ATOM 717 C C . ALA A 1 88 ? -6.258 -3.979 11.449 1.00 69.94 88 ALA A C 1
ATOM 719 O O . ALA A 1 88 ? -5.308 -3.979 10.668 1.00 69.94 88 ALA A O 1
ATOM 720 N N . PHE A 1 89 ? -6.618 -5.069 12.136 1.00 71.62 89 PHE A N 1
ATOM 721 C CA . PHE A 1 89 ? -5.989 -6.376 11.963 1.00 71.62 89 PHE A CA 1
ATOM 722 C C . PHE A 1 89 ? -6.273 -6.951 10.570 1.00 71.62 89 PHE A C 1
ATOM 724 O O . PHE A 1 89 ? -5.365 -7.431 9.902 1.00 71.62 89 PHE A O 1
ATOM 731 N N . ASP A 1 90 ? -7.510 -6.813 10.098 1.00 75.19 90 ASP A N 1
ATOM 732 C CA . ASP A 1 90 ? -7.994 -7.367 8.827 1.00 75.19 90 ASP A CA 1
ATOM 733 C C . ASP A 1 90 ? -7.296 -6.689 7.659 1.00 75.19 90 ASP A C 1
ATOM 735 O O . ASP A 1 90 ? -6.895 -7.340 6.702 1.00 75.19 90 ASP A O 1
ATOM 739 N N . VAL A 1 91 ? -7.101 -5.375 7.771 1.00 76.94 91 VAL A N 1
ATOM 740 C CA . VAL A 1 91 ? -6.351 -4.597 6.787 1.00 76.94 91 VAL A CA 1
ATOM 741 C C . VAL A 1 91 ? -4.895 -5.045 6.744 1.00 76.94 91 VAL A C 1
ATOM 743 O O . VAL A 1 91 ? -4.359 -5.295 5.668 1.00 76.94 91 VAL A O 1
ATOM 746 N N . SER A 1 92 ? -4.255 -5.195 7.907 1.00 77.62 92 SER A N 1
ATOM 747 C CA . SER A 1 92 ? -2.875 -5.685 7.972 1.00 77.62 92 SER A CA 1
ATOM 748 C C . SER A 1 92 ? -2.743 -7.090 7.382 1.00 77.62 92 SER A C 1
ATOM 750 O O . SER A 1 92 ? -1.738 -7.403 6.748 1.00 77.62 92 SER A O 1
ATOM 752 N N . LEU A 1 93 ? -3.749 -7.935 7.583 1.00 76.50 93 LEU A N 1
ATOM 753 C CA . LEU A 1 93 ? -3.787 -9.290 7.059 1.00 76.50 93 LEU A CA 1
ATOM 754 C C . LEU A 1 93 ? -4.036 -9.313 5.542 1.00 76.50 93 LEU A C 1
ATOM 756 O O . LEU A 1 93 ? -3.404 -10.096 4.837 1.00 76.50 93 LEU A O 1
ATOM 760 N N . ALA A 1 94 ? -4.882 -8.415 5.030 1.00 80.94 94 ALA A N 1
ATOM 761 C CA . ALA A 1 94 ? -5.101 -8.216 3.599 1.00 80.94 94 ALA A CA 1
ATOM 762 C C . ALA A 1 94 ? -3.831 -7.724 2.882 1.00 80.94 94 ALA A C 1
ATOM 764 O O . ALA A 1 94 ? -3.515 -8.220 1.804 1.00 80.94 94 ALA A O 1
ATOM 765 N N . PHE A 1 95 ? -3.049 -6.830 3.495 1.00 82.00 95 PHE A N 1
ATOM 766 C CA . PHE A 1 95 ? -1.746 -6.432 2.947 1.00 82.00 95 PHE A CA 1
ATOM 767 C C . PHE A 1 95 ? -0.743 -7.590 2.920 1.00 82.00 95 PHE A C 1
ATOM 769 O O . PHE A 1 95 ? -0.025 -7.762 1.941 1.00 82.00 95 PHE A O 1
ATOM 776 N N . ASN A 1 96 ? -0.740 -8.451 3.942 1.00 83.88 96 ASN A N 1
ATOM 777 C CA . ASN A 1 96 ? 0.092 -9.660 3.935 1.00 83.88 96 ASN A CA 1
ATOM 778 C C . ASN A 1 96 ? -0.338 -10.687 2.869 1.00 83.88 96 ASN A C 1
ATOM 780 O O . ASN A 1 96 ? 0.440 -11.583 2.543 1.00 83.88 96 ASN A O 1
ATOM 784 N N . MET A 1 97 ? -1.547 -10.566 2.314 1.00 82.88 97 MET A N 1
ATOM 785 C CA . MET A 1 97 ? -2.032 -11.402 1.213 1.00 82.88 97 MET A CA 1
ATOM 786 C C . MET A 1 97 ? -1.585 -10.914 -0.173 1.00 82.88 97 MET A C 1
ATOM 788 O O . MET A 1 97 ? -1.531 -11.718 -1.102 1.00 82.88 97 MET A O 1
ATOM 792 N N . GLU A 1 98 ? -1.198 -9.646 -0.322 1.00 81.25 98 GLU A N 1
ATOM 793 C CA . GLU A 1 98 ? -0.640 -9.097 -1.567 1.00 81.25 98 GLU A CA 1
ATOM 794 C C . GLU A 1 98 ? 0.528 -9.934 -2.136 1.00 81.25 98 GLU A C 1
ATOM 796 O O . GLU A 1 98 ? 0.438 -10.358 -3.294 1.00 81.25 98 GLU A O 1
ATOM 801 N N . PRO A 1 99 ? 1.576 -10.286 -1.358 1.00 81.12 99 PRO A N 1
ATOM 802 C CA . PRO A 1 99 ? 2.661 -11.122 -1.867 1.00 81.12 99 PRO A CA 1
ATOM 803 C C . PRO A 1 99 ? 2.201 -12.533 -2.253 1.00 81.12 99 PRO A C 1
ATOM 805 O O . PRO A 1 99 ? 2.744 -13.109 -3.192 1.00 81.12 99 PRO A O 1
ATOM 808 N N . ILE A 1 100 ? 1.188 -13.094 -1.586 1.00 87.06 100 ILE A N 1
ATOM 809 C CA . ILE A 1 100 ? 0.674 -14.439 -1.895 1.00 87.06 100 ILE A CA 1
ATOM 810 C C . ILE A 1 100 ? -0.009 -14.449 -3.255 1.00 87.06 100 ILE A C 1
ATOM 812 O O . ILE A 1 100 ? 0.297 -15.308 -4.084 1.00 87.06 100 ILE A O 1
ATOM 816 N N . TYR A 1 101 ? -0.882 -13.474 -3.516 1.00 85.88 101 TYR A N 1
ATOM 817 C CA . TYR A 1 101 ? -1.491 -13.327 -4.835 1.00 85.88 101 TYR A CA 1
ATOM 818 C C . TYR A 1 101 ? -0.435 -13.047 -5.905 1.00 85.88 101 TYR A C 1
ATOM 820 O O . TYR A 1 101 ? -0.520 -13.614 -6.991 1.00 85.88 101 TYR A O 1
ATOM 828 N N . GLY A 1 102 ? 0.595 -12.255 -5.589 1.00 87.31 102 GLY A N 1
ATOM 829 C CA . GLY A 1 102 ? 1.734 -12.027 -6.478 1.00 87.31 102 GLY A CA 1
ATOM 830 C C . GLY A 1 102 ? 2.454 -13.321 -6.867 1.00 87.31 102 GLY A C 1
ATOM 831 O O . GLY A 1 102 ? 2.665 -13.568 -8.052 1.00 87.31 102 GLY A O 1
ATOM 832 N N . ILE A 1 103 ? 2.764 -14.185 -5.895 1.00 86.88 103 ILE A N 1
ATOM 833 C CA . ILE A 1 103 ? 3.424 -15.481 -6.134 1.00 86.88 103 ILE A CA 1
ATOM 834 C C . ILE A 1 103 ? 2.535 -16.406 -6.971 1.00 86.88 103 ILE A C 1
ATOM 836 O O . ILE A 1 103 ? 3.018 -17.030 -7.915 1.00 86.88 103 ILE A O 1
ATOM 840 N N . ILE A 1 104 ? 1.238 -16.485 -6.662 1.00 86.69 104 ILE A N 1
ATOM 841 C CA . ILE A 1 104 ? 0.290 -17.314 -7.422 1.00 86.69 104 ILE A CA 1
ATOM 842 C C . ILE A 1 104 ? 0.191 -16.818 -8.870 1.00 86.69 104 ILE A C 1
ATOM 844 O O . ILE A 1 104 ? 0.279 -17.615 -9.802 1.00 86.69 104 ILE A O 1
ATOM 848 N N . MET A 1 105 ? 0.058 -15.506 -9.072 1.00 86.38 105 MET A N 1
ATOM 849 C CA . MET A 1 105 ? -0.016 -14.905 -10.406 1.00 86.38 105 MET A CA 1
ATOM 850 C C . MET A 1 105 ? 1.283 -15.097 -11.189 1.00 86.38 105 MET A C 1
ATOM 852 O O . MET A 1 105 ? 1.227 -15.441 -12.369 1.00 86.38 105 MET A O 1
ATOM 856 N N . ALA A 1 106 ? 2.444 -14.950 -10.546 1.00 87.00 106 ALA A N 1
ATOM 857 C CA . ALA A 1 106 ? 3.736 -15.231 -11.164 1.00 87.00 106 ALA A CA 1
ATOM 858 C C . ALA A 1 106 ? 3.844 -16.704 -11.587 1.00 87.00 106 ALA A C 1
ATOM 860 O O . ALA A 1 106 ? 4.189 -16.990 -12.732 1.00 87.00 106 ALA A O 1
ATOM 861 N N . ALA A 1 107 ? 3.460 -17.641 -10.716 1.00 83.88 107 ALA A N 1
ATOM 862 C CA . ALA A 1 107 ? 3.476 -19.068 -11.026 1.00 83.88 107 ALA A CA 1
ATOM 863 C C . ALA A 1 107 ? 2.541 -19.433 -12.195 1.00 83.88 107 ALA A C 1
ATOM 865 O O . ALA A 1 107 ? 2.892 -20.282 -13.013 1.00 83.88 107 ALA A O 1
ATOM 866 N N . LEU A 1 108 ? 1.374 -18.788 -12.309 1.00 85.81 108 LEU A N 1
ATOM 867 C CA . LEU A 1 108 ? 0.417 -19.035 -13.395 1.00 85.81 108 LEU A CA 1
ATOM 868 C C . LEU A 1 108 ? 0.839 -18.396 -14.727 1.00 85.81 108 LEU A C 1
ATOM 870 O O . LEU A 1 108 ? 0.725 -19.038 -15.772 1.00 85.81 108 LEU A O 1
ATOM 874 N N . LEU A 1 109 ? 1.316 -17.148 -14.703 1.00 88.50 109 LEU A N 1
ATOM 875 C CA . LEU A 1 109 ? 1.642 -16.382 -15.911 1.00 88.50 109 LEU A CA 1
ATOM 876 C C . LEU A 1 109 ? 3.030 -16.715 -16.465 1.00 88.50 109 LEU A C 1
ATOM 878 O O . LEU A 1 109 ? 3.169 -16.914 -17.670 1.00 88.50 109 LEU A O 1
ATOM 882 N N . LEU A 1 110 ? 4.046 -16.797 -15.601 1.00 84.56 110 LEU A N 1
ATOM 883 C CA . LEU A 1 110 ? 5.428 -17.079 -16.006 1.00 84.56 110 LEU A CA 1
ATOM 884 C C . LEU A 1 110 ? 5.717 -18.587 -16.058 1.00 84.56 110 LEU A C 1
ATOM 886 O O . LEU A 1 110 ? 6.747 -18.988 -16.590 1.00 84.56 110 LEU A O 1
ATOM 890 N N . LYS A 1 111 ? 4.805 -19.429 -15.540 1.00 78.75 111 LYS A N 1
ATOM 891 C CA . LYS A 1 111 ? 4.967 -20.893 -15.418 1.00 78.75 111 LYS A CA 1
ATOM 892 C C . LYS A 1 111 ? 6.235 -21.305 -14.663 1.00 78.75 111 LYS A C 1
ATOM 894 O O . LYS A 1 111 ? 6.682 -22.444 -14.790 1.00 78.75 111 LYS A O 1
ATOM 899 N N . ASP A 1 112 ? 6.773 -20.409 -13.843 1.00 71.62 112 ASP A N 1
ATOM 900 C CA . ASP A 1 112 ? 8.028 -20.602 -13.125 1.00 71.62 112 ASP A CA 1
ATOM 901 C C . ASP A 1 112 ? 7.810 -21.146 -11.705 1.00 71.62 112 ASP A C 1
ATOM 903 O O . ASP A 1 112 ? 8.299 -20.646 -10.695 1.00 71.62 112 ASP A O 1
ATOM 907 N N . TYR A 1 113 ? 6.999 -22.198 -11.607 1.00 66.75 113 TYR A N 1
ATOM 908 C CA . TYR A 1 113 ? 6.666 -22.836 -10.330 1.00 66.75 113 TYR A CA 1
ATOM 909 C C . TYR A 1 113 ? 7.854 -23.587 -9.705 1.00 66.75 113 TYR A C 1
ATOM 911 O O . TYR A 1 113 ? 7.742 -24.065 -8.579 1.00 66.75 113 TYR A O 1
ATOM 919 N N . LYS A 1 114 ? 8.972 -23.739 -10.429 1.00 61.66 114 LYS A N 1
ATOM 920 C CA . LYS A 1 114 ? 10.139 -24.515 -9.985 1.00 61.66 114 LYS A CA 1
ATOM 921 C C . LYS A 1 114 ? 11.180 -23.682 -9.244 1.00 61.66 114 LYS A C 1
ATOM 923 O O . LYS A 1 114 ? 11.922 -24.261 -8.456 1.00 61.66 114 LYS A O 1
ATOM 928 N N . GLU A 1 115 ? 11.215 -22.367 -9.443 1.00 68.12 115 GLU A N 1
ATOM 929 C CA . GLU A 1 115 ? 12.154 -21.482 -8.737 1.00 68.12 115 GLU A CA 1
ATOM 930 C C . GLU A 1 115 ? 11.636 -20.995 -7.373 1.00 68.12 115 GLU A C 1
ATOM 932 O O . GLU A 1 115 ? 12.352 -20.346 -6.607 1.00 68.12 115 GLU A O 1
ATOM 937 N N . VAL A 1 116 ? 10.405 -21.361 -7.001 1.00 74.94 116 VAL A N 1
ATOM 938 C CA . VAL A 1 116 ? 9.833 -21.001 -5.701 1.00 74.94 116 VAL A CA 1
ATOM 939 C C . VAL A 1 116 ? 10.435 -21.878 -4.595 1.00 74.94 116 VAL A C 1
ATOM 941 O O . VAL A 1 116 ? 10.208 -23.085 -4.527 1.00 74.94 116 VAL A O 1
ATOM 944 N N . SER A 1 117 ? 11.197 -21.259 -3.689 1.00 82.31 117 SER A N 1
ATOM 945 C CA . SER A 1 117 ? 11.806 -21.939 -2.537 1.00 82.31 117 SER A CA 1
ATOM 946 C C . SER A 1 117 ? 10.760 -22.581 -1.615 1.00 82.31 117 SER A C 1
ATOM 948 O O . SER A 1 117 ? 9.709 -22.002 -1.337 1.00 82.31 117 SER A O 1
ATOM 950 N N . ALA A 1 118 ? 11.088 -23.743 -1.040 1.00 82.81 118 ALA A N 1
ATOM 951 C CA . ALA A 1 118 ? 10.246 -24.443 -0.065 1.00 82.81 118 ALA A CA 1
ATOM 952 C C . ALA A 1 118 ? 9.827 -23.560 1.133 1.00 82.81 118 ALA A C 1
ATOM 954 O O . ALA A 1 118 ? 8.729 -23.715 1.669 1.00 82.81 118 ALA A O 1
ATOM 955 N N . MET A 1 119 ? 10.660 -22.587 1.527 1.00 85.56 119 MET A N 1
ATOM 956 C CA . MET A 1 119 ? 10.330 -21.633 2.597 1.00 85.56 119 MET A CA 1
ATOM 957 C C . MET A 1 119 ? 9.182 -20.688 2.220 1.00 85.56 119 MET A C 1
ATOM 959 O O . MET A 1 119 ? 8.385 -20.320 3.083 1.00 85.56 119 MET A O 1
ATOM 963 N N . VAL A 1 120 ? 9.057 -20.325 0.941 1.00 82.38 120 VAL A N 1
ATOM 964 C CA . VAL A 1 120 ? 7.973 -19.465 0.443 1.00 82.38 120 VAL A CA 1
ATOM 965 C C . VAL A 1 120 ? 6.634 -20.199 0.526 1.00 82.38 120 VAL A C 1
ATOM 967 O O . VAL A 1 120 ? 5.643 -19.618 0.967 1.00 82.38 120 VAL A O 1
ATOM 970 N N . TYR A 1 121 ? 6.612 -21.496 0.204 1.00 83.69 121 TYR A N 1
ATOM 971 C CA . TYR A 1 121 ? 5.418 -22.332 0.360 1.00 83.69 121 TYR A CA 1
ATOM 972 C C . TYR A 1 121 ? 4.983 -22.469 1.823 1.00 83.69 121 TYR A C 1
ATOM 974 O O . TYR A 1 121 ? 3.793 -22.364 2.120 1.00 83.69 121 TYR A O 1
ATOM 982 N N . LEU A 1 122 ? 5.931 -22.642 2.75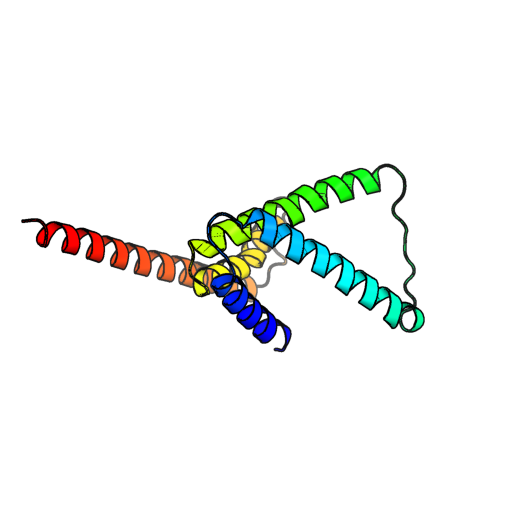2 1.00 87.88 122 LEU A N 1
ATOM 983 C CA . LEU A 1 122 ? 5.623 -22.672 4.186 1.00 87.88 122 LEU A CA 1
ATOM 984 C C . LEU A 1 122 ? 5.056 -21.332 4.672 1.00 87.88 122 LEU A C 1
ATOM 986 O O . LEU A 1 122 ? 4.036 -21.316 5.358 1.00 87.88 122 LEU A O 1
ATOM 990 N N . GLY A 1 123 ? 5.666 -20.208 4.282 1.00 86.44 123 GLY A N 1
ATOM 991 C CA . GLY A 1 123 ? 5.163 -18.873 4.622 1.00 86.44 123 GLY A CA 1
ATOM 992 C C . GLY A 1 123 ? 3.745 -18.630 4.099 1.00 86.44 123 GLY A C 1
ATOM 993 O O . GLY A 1 123 ? 2.882 -18.160 4.842 1.00 86.44 123 GLY A O 1
ATOM 994 N N . MET A 1 124 ? 3.477 -19.029 2.853 1.00 86.00 124 MET A N 1
ATOM 995 C CA . MET A 1 124 ? 2.146 -18.960 2.248 1.00 86.00 124 MET A CA 1
ATOM 996 C C . MET A 1 124 ? 1.121 -19.773 3.050 1.00 86.00 124 MET A C 1
ATOM 998 O O . MET A 1 124 ? 0.049 -19.261 3.374 1.00 86.00 124 MET A O 1
ATOM 1002 N N . LEU A 1 125 ? 1.463 -21.009 3.427 1.00 87.81 125 LEU A N 1
ATOM 1003 C CA . LEU A 1 125 ? 0.591 -21.876 4.219 1.00 87.81 125 LEU A CA 1
ATOM 1004 C C . LEU A 1 125 ? 0.252 -21.257 5.585 1.00 87.81 125 LEU A C 1
ATOM 1006 O O . LEU A 1 125 ? -0.908 -21.290 6.003 1.00 87.81 125 LEU A O 1
ATOM 1010 N N . PHE A 1 126 ? 1.231 -20.651 6.263 1.00 88.00 126 PHE A N 1
ATOM 1011 C CA . PHE A 1 126 ? 1.012 -19.976 7.546 1.00 88.00 126 PHE A CA 1
ATOM 1012 C C . PHE A 1 126 ? 0.054 -18.789 7.425 1.00 88.00 126 PHE A C 1
ATOM 1014 O O . PHE A 1 126 ? -0.906 -18.696 8.192 1.00 88.00 126 PHE A O 1
ATOM 1021 N N . ILE A 1 127 ? 0.279 -17.897 6.460 1.00 85.88 127 ILE A N 1
ATOM 1022 C CA . ILE A 1 127 ? -0.557 -16.703 6.276 1.00 85.88 127 ILE A CA 1
ATOM 1023 C C . ILE A 1 127 ? -1.988 -17.101 5.882 1.00 85.88 127 ILE A C 1
ATOM 1025 O O . ILE A 1 127 ? -2.946 -16.574 6.450 1.00 85.88 127 ILE A O 1
ATOM 1029 N N . ILE A 1 128 ? -2.149 -18.075 4.976 1.00 86.50 128 ILE A N 1
ATOM 1030 C CA . ILE A 1 128 ? -3.463 -18.616 4.600 1.00 86.50 128 ILE A CA 1
ATOM 1031 C C . ILE A 1 128 ? -4.182 -19.185 5.829 1.00 86.50 128 ILE A C 1
ATOM 1033 O O . ILE A 1 128 ? -5.339 -18.848 6.079 1.00 86.50 128 ILE A O 1
ATOM 1037 N N . SER A 1 129 ? -3.492 -19.991 6.638 1.00 87.19 129 SER A N 1
ATOM 1038 C CA . SER A 1 129 ? -4.070 -20.591 7.847 1.00 87.19 129 SER A CA 1
ATOM 1039 C C . SER A 1 129 ? -4.548 -19.533 8.847 1.00 87.19 129 SER A C 1
ATOM 1041 O O . SER A 1 129 ? -5.631 -19.668 9.416 1.00 87.19 129 SER A O 1
ATOM 1043 N N . LEU A 1 130 ? -3.782 -18.452 9.030 1.00 86.69 130 LEU A N 1
ATOM 1044 C CA . LEU A 1 130 ? -4.160 -17.334 9.901 1.00 86.69 130 LEU A CA 1
ATOM 1045 C C . LEU A 1 130 ? -5.391 -16.579 9.383 1.00 86.69 130 LEU A C 1
ATOM 1047 O O . LEU A 1 130 ? -6.265 -16.246 10.183 1.00 86.69 130 LEU A O 1
ATOM 1051 N N . VAL A 1 131 ? -5.505 -16.361 8.068 1.00 84.12 131 VAL A N 1
ATOM 1052 C CA . VAL A 1 131 ? -6.705 -15.763 7.451 1.00 84.12 131 VAL A CA 1
ATOM 1053 C C . VAL A 1 131 ? -7.943 -16.608 7.691 1.00 84.12 131 VAL A C 1
ATOM 1055 O O . VAL A 1 131 ? -8.979 -16.080 8.109 1.00 84.12 131 VAL A O 1
ATOM 1058 N N . PHE A 1 132 ? -7.848 -17.917 7.462 1.00 85.31 132 PHE A N 1
ATOM 1059 C CA . PHE A 1 132 ? -8.967 -18.820 7.707 1.00 85.31 132 PHE A CA 1
ATOM 1060 C C . PHE A 1 132 ? -9.364 -18.839 9.181 1.00 85.31 132 PHE A C 1
ATOM 1062 O O . PHE A 1 132 ? -10.556 -18.810 9.486 1.00 85.31 132 PHE A O 1
ATOM 1069 N N . LEU A 1 133 ? -8.391 -18.829 10.095 1.00 85.81 133 LEU A N 1
ATOM 1070 C CA . LEU A 1 133 ? -8.657 -18.827 11.528 1.00 85.81 133 LEU A CA 1
ATOM 1071 C C . LEU A 1 133 ? -9.330 -17.525 11.990 1.00 85.81 133 LEU A C 1
ATOM 1073 O O . LEU A 1 133 ? -10.328 -17.584 12.708 1.00 85.81 133 LEU A O 1
ATOM 1077 N N . ASP A 1 134 ? -8.835 -16.363 11.553 1.00 81.88 134 ASP A N 1
ATOM 1078 C CA . ASP A 1 134 ? -9.436 -15.058 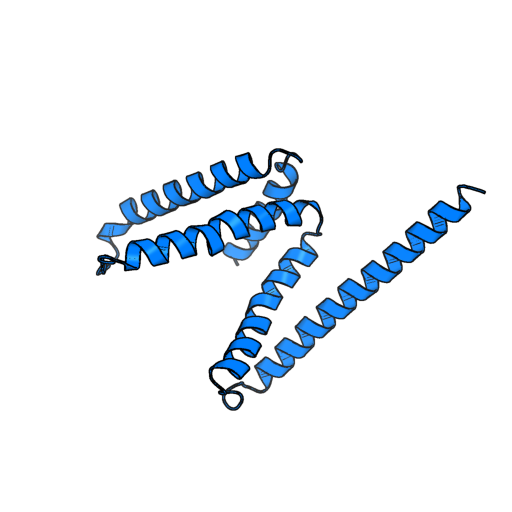11.866 1.00 81.88 134 ASP A CA 1
ATOM 1079 C C . ASP A 1 134 ? -10.878 -14.961 11.346 1.00 81.88 134 ASP A C 1
ATOM 1081 O O . ASP A 1 134 ? -11.805 -14.609 12.087 1.00 81.88 134 ASP A O 1
ATOM 1085 N N . THR A 1 135 ? -11.083 -15.372 10.094 1.00 82.38 135 THR A N 1
ATOM 1086 C CA . THR A 1 135 ? -12.408 -15.426 9.468 1.00 82.38 135 THR A CA 1
ATOM 1087 C C . THR A 1 135 ? -13.335 -16.353 10.258 1.00 82.38 135 THR A C 1
ATOM 1089 O O . THR A 1 135 ? -14.436 -15.954 10.640 1.00 82.38 135 THR A O 1
ATOM 1092 N N . TYR A 1 136 ? -12.881 -17.563 10.591 1.00 85.50 136 TYR A N 1
ATOM 1093 C CA . TYR A 1 136 ? -13.660 -18.546 11.346 1.00 85.50 136 TYR A CA 1
ATOM 1094 C C . TYR A 1 136 ? -14.079 -18.034 12.734 1.00 85.50 136 TYR A C 1
ATOM 1096 O O . TYR A 1 136 ? -15.244 -18.165 13.127 1.00 85.50 136 TYR A O 1
ATOM 1104 N N . ILE A 1 137 ? -13.165 -17.390 13.467 1.00 83.69 137 ILE A N 1
ATOM 1105 C CA . ILE A 1 137 ? -13.450 -16.815 14.790 1.00 83.69 137 ILE A CA 1
ATOM 1106 C C . ILE A 1 137 ? -14.516 -15.713 14.691 1.00 83.69 137 ILE A C 1
ATOM 1108 O O . ILE A 1 137 ? -15.426 -15.659 15.528 1.00 83.69 137 ILE A O 1
ATOM 1112 N N . LYS A 1 138 ? -14.455 -14.855 13.667 1.00 77.38 138 LYS A N 1
ATOM 1113 C CA . LYS A 1 138 ? -15.466 -13.808 13.444 1.00 77.38 138 LYS A CA 1
ATOM 1114 C C . LYS A 1 138 ? -16.828 -14.365 13.066 1.00 77.38 138 LYS A C 1
ATOM 1116 O O .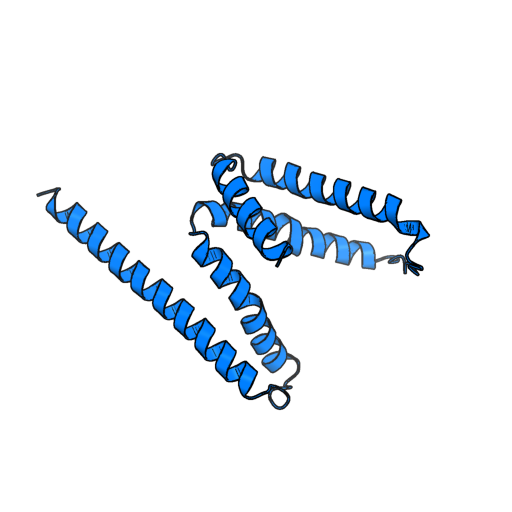 LYS A 1 138 ? -17.825 -13.903 13.619 1.00 77.38 138 LYS A O 1
ATOM 1121 N N . PHE A 1 139 ? -16.884 -15.378 12.203 1.00 78.12 139 PHE A N 1
ATOM 1122 C CA . PHE A 1 139 ? -18.138 -16.056 11.862 1.00 78.12 139 PHE A CA 1
ATOM 1123 C C . PHE A 1 139 ? -18.808 -16.658 13.103 1.00 78.12 139 PHE A C 1
ATOM 1125 O O . PHE A 1 139 ? -20.017 -16.509 13.292 1.00 78.12 139 PHE A O 1
ATOM 1132 N N . LYS A 1 140 ? -18.025 -17.265 14.007 1.00 72.88 140 LYS A N 1
ATOM 1133 C CA . LYS A 1 140 ? -18.550 -17.807 15.267 1.00 72.88 140 LYS A CA 1
ATOM 1134 C C . LYS A 1 140 ? -19.064 -16.708 16.204 1.00 72.88 140 LYS A C 1
ATOM 1136 O O . LYS A 1 140 ? -20.149 -16.852 16.761 1.00 72.88 140 LYS A O 1
ATOM 1141 N N . LYS A 1 141 ? -18.341 -15.589 16.346 1.00 67.50 141 LYS A N 1
ATOM 1142 C CA . LYS A 1 141 ? -18.804 -14.429 17.139 1.00 67.50 141 LYS A CA 1
ATOM 1143 C C . LYS A 1 141 ? -20.058 -13.766 16.557 1.00 67.50 141 LYS A C 1
ATOM 1145 O O . LYS A 1 141 ? -20.912 -13.330 17.323 1.00 67.50 141 LYS A O 1
ATOM 1150 N N . SER A 1 142 ? -20.185 -13.705 15.231 1.00 61.25 142 SER A N 1
ATOM 1151 C CA . SER A 1 142 ? -21.357 -13.137 14.553 1.00 61.25 142 SER A CA 1
ATOM 1152 C C . SER A 1 142 ? -22.620 -13.978 14.769 1.00 61.25 142 SER A C 1
ATOM 1154 O O . SER A 1 142 ? -23.671 -13.403 15.044 1.00 61.25 142 SER A O 1
ATOM 1156 N N . LYS A 1 143 ? -22.520 -15.317 14.749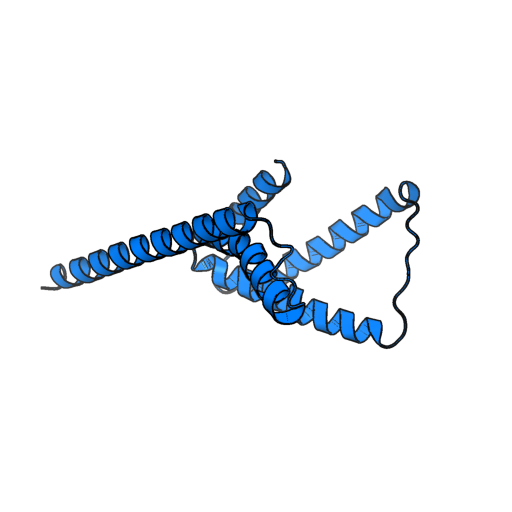 1.00 57.72 143 LYS A N 1
ATOM 1157 C CA . LYS A 1 143 ? -23.651 -16.197 15.093 1.00 57.72 143 LYS A CA 1
ATOM 1158 C C . LYS A 1 143 ? -24.105 -16.044 16.546 1.00 57.72 143 LYS A C 1
ATOM 1160 O O . LYS A 1 143 ? -25.294 -15.894 16.787 1.00 57.72 143 LYS A O 1
ATOM 1165 N N . VAL A 1 144 ? -23.169 -16.004 17.497 1.00 59.28 144 VAL A N 1
ATOM 1166 C CA . VAL A 1 144 ? -23.495 -15.879 18.932 1.00 59.28 144 VAL A CA 1
ATOM 1167 C C . VAL A 1 144 ? -24.202 -14.554 19.252 1.00 59.28 144 VAL A C 1
ATOM 1169 O O . VAL A 1 144 ? -25.097 -14.532 20.089 1.00 59.28 144 VAL A O 1
ATOM 1172 N N . LYS A 1 145 ? -23.857 -13.455 18.565 1.00 51.34 145 LYS A N 1
ATOM 1173 C CA . LYS A 1 145 ? -24.549 -12.169 18.745 1.00 51.34 145 LYS A CA 1
ATOM 1174 C C . LYS A 1 145 ? -25.956 -12.147 18.129 1.00 51.34 145 LYS A C 1
ATOM 1176 O O . LYS A 1 145 ? -26.848 -11.549 18.712 1.00 51.34 145 LYS A O 1
ATOM 1181 N N . SER A 1 146 ? -26.166 -12.839 17.006 1.00 52.94 146 SER A N 1
ATOM 1182 C CA . SER A 1 146 ? -27.494 -12.991 16.390 1.00 52.94 146 SER A CA 1
ATOM 1183 C C . SER A 1 146 ? -28.439 -13.869 17.220 1.00 52.94 146 SER A C 1
ATOM 1185 O O . SER A 1 146 ? -29.644 -13.638 17.211 1.00 52.94 146 SER A O 1
ATOM 1187 N N . GLU A 1 147 ? -27.915 -14.876 17.922 1.00 53.16 147 GLU A N 1
ATOM 1188 C CA . GLU A 1 147 ? -28.708 -15.782 18.766 1.00 53.16 147 GLU A CA 1
ATOM 1189 C C . GLU A 1 147 ? -29.092 -15.128 20.106 1.00 53.16 147 GLU A C 1
ATOM 1191 O O . GLU A 1 147 ? -30.194 -15.346 20.594 1.00 53.16 147 GLU A O 1
ATOM 1196 N N . ALA A 1 148 ? -28.237 -14.251 20.649 1.00 54.72 148 ALA A N 1
ATOM 1197 C CA . ALA A 1 148 ? -28.536 -13.455 21.844 1.00 54.72 148 ALA A CA 1
ATOM 1198 C C . ALA A 1 148 ? -29.612 -12.372 21.599 1.00 54.72 148 ALA A C 1
ATOM 1200 O O . ALA A 1 148 ? -30.560 -12.291 22.373 1.00 54.72 148 ALA A O 1
ATOM 1201 N N . ASP A 1 149 ? -29.545 -11.624 20.486 1.00 51.47 149 ASP A N 1
ATOM 1202 C CA . ASP A 1 149 ? -30.584 -10.632 20.119 1.00 51.47 149 ASP A CA 1
ATOM 1203 C C . ASP A 1 149 ? -31.955 -11.283 19.828 1.00 51.47 149 ASP A C 1
ATOM 1205 O O . ASP A 1 149 ? -32.985 -10.622 19.899 1.00 51.47 149 ASP A O 1
ATOM 1209 N N . SER A 1 150 ? -31.991 -12.583 19.507 1.00 54.03 150 SER A N 1
ATOM 1210 C CA . SER A 1 150 ? -33.244 -13.322 19.276 1.00 54.03 150 SER A CA 1
ATOM 1211 C C . SER A 1 150 ? -33.932 -13.758 20.577 1.00 54.03 150 SER A C 1
ATOM 1213 O O . SER A 1 150 ? -35.130 -14.029 20.563 1.00 54.03 150 SER A O 1
ATOM 1215 N N . ILE A 1 151 ? -33.186 -13.849 21.684 1.00 56.22 151 ILE A N 1
ATOM 1216 C CA . ILE A 1 151 ? -33.694 -14.258 23.003 1.00 56.22 151 ILE A CA 1
ATOM 1217 C C . ILE A 1 151 ? -34.196 -13.043 23.794 1.00 56.22 151 ILE A C 1
ATOM 1219 O O . ILE A 1 151 ? -35.180 -13.171 24.505 1.00 56.22 151 ILE A O 1
ATOM 1223 N N . ASP A 1 152 ? -33.599 -11.860 23.614 1.00 52.53 152 ASP A N 1
ATOM 1224 C CA . ASP A 1 152 ? -34.041 -10.619 24.278 1.00 52.53 152 ASP A CA 1
ATOM 1225 C C . ASP A 1 152 ? -35.333 -10.008 23.675 1.00 52.53 152 ASP A C 1
ATOM 1227 O O . ASP A 1 152 ? -35.864 -9.031 24.205 1.00 52.53 152 ASP A O 1
ATOM 1231 N N . ILE A 1 153 ? -35.847 -10.559 22.565 1.00 55.25 153 ILE A N 1
ATOM 1232 C CA . ILE A 1 153 ? -37.094 -10.121 21.900 1.00 55.25 153 ILE A CA 1
ATOM 1233 C C . ILE A 1 153 ? -38.310 -11.000 22.292 1.00 55.25 153 ILE A C 1
ATOM 1235 O O . ILE A 1 153 ? -39.443 -10.649 21.954 1.00 55.25 153 ILE A O 1
ATOM 1239 N N . ILE A 1 154 ? -38.113 -12.109 23.022 1.00 48.59 154 ILE A N 1
ATOM 1240 C CA . ILE A 1 154 ? -39.181 -13.010 23.515 1.00 48.59 154 ILE A CA 1
ATOM 1241 C C . ILE A 1 154 ? -39.375 -12.814 25.019 1.00 48.59 154 ILE A C 1
ATOM 1243 O O . ILE A 1 154 ? -40.548 -12.681 25.436 1.00 48.59 154 ILE A O 1
#

pLDDT: mean 80.01, std 10.67, range [48.59, 95.06]

Foldseek 3Di:
DVVVVVVLVVLVVLLVPDDPPCLLVVLVVVVVVVVVVVVVVCVVCVVVDPDPDDDDDDCVVVVVVVCCCVVPSVVVSVVSVVSNVDDPVVVVLVVVCVVVVVVVCCCVPVVPPPPDDPVNVVSSVVSVVVVVVVVVVVVVVVVVVVVVVVVVVD